Protein AF-A0A1R1PJM5-F1 (afdb_monomer_lite)

Secondary structure (DSSP, 8-state):
--HHHHHHHHHHHTT------SS-TTSTT-TT-TT-SHHHHHHHHHHHHHS-GGGGS------TT--S-------------HHHHTTGGG---------TTTTTTS---GGGGSSS------

InterPro domains:
  IPR027417 P-loop containing nucleoside triphosphate hydrolase [G3DSA:3.40.50.300] (1-62)
  IPR032438 ERCC3/RAD25/XPB helicase, C-terminal domain [PF16203] (1-68)
  IPR050615 ATP-dependent DNA Helicase [PTHR11274] (1-103)

Sequence (122 aa):
MFYSTKRQQFLVDQGYSFKVITRLDGMESLPDLVYNDRDSQQELLNTLLMVNESAASIERQHDDNNNEDGDDESMHVSRSKLSDLTGVDKMAYLEYKDSSALRTKMKRHALFKKLLPSKQKS

Foldseek 3Di:
DVVVVVVVVVCVVVVHDDDDDPDDPCPVVDPPDQPPDPVSVVVVVVVVVVDDCVVVDDPPDPPPPDDDDDDDDPPPPPPDPPCVVVVCVPDDDDDDPDDPVVVVPDDDDPVVVVVDDDDDDD

pLDDT: mean 75.44, std 15.98, range [37.81, 97.94]

Organism: Zancudomyces culisetae (NCBI:txid1213189)

Radius of gyration: 37.71 Å; chains: 1; bounding box: 70×27×98 Å

Structure (mmCIF, N/CA/C/O backbone):
data_AF-A0A1R1PJM5-F1
#
_entry.id   AF-A0A1R1PJM5-F1
#
loop_
_atom_site.group_PDB
_atom_site.id
_atom_site.type_symbol
_atom_site.label_atom_id
_atom_site.label_alt_id
_atom_site.label_comp_id
_atom_site.label_asym_id
_atom_site.label_entity_id
_atom_site.label_seq_id
_atom_site.pdbx_PDB_ins_code
_atom_site.Cartn_x
_atom_site.Cartn_y
_atom_site.Cartn_z
_atom_site.occupancy
_atom_site.B_iso_or_equiv
_atom_site.auth_seq_id
_atom_site.auth_comp_id
_atom_site.auth_asym_id
_atom_site.auth_atom_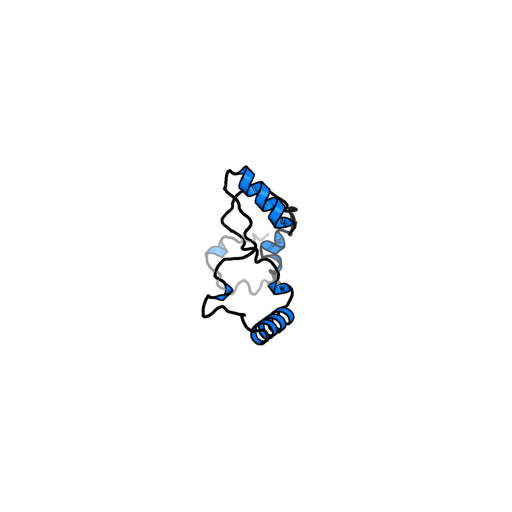id
_atom_site.pdbx_PDB_model_num
ATOM 1 N N . MET A 1 1 ? 2.575 5.800 -8.415 1.00 86.19 1 MET A N 1
ATOM 2 C CA . MET A 1 1 ? 3.374 4.854 -7.603 1.00 86.19 1 MET A CA 1
ATOM 3 C C . MET A 1 1 ? 4.831 5.295 -7.625 1.00 86.19 1 MET A C 1
ATOM 5 O O . MET A 1 1 ? 5.447 5.192 -8.671 1.00 86.19 1 MET A O 1
ATOM 9 N N . PHE A 1 2 ? 5.368 5.829 -6.523 1.00 92.81 2 PHE A N 1
ATOM 10 C CA . PHE A 1 2 ? 6.767 6.288 -6.466 1.00 92.81 2 PHE A CA 1
ATOM 11 C C . PHE A 1 2 ? 7.738 5.158 -6.081 1.00 92.81 2 PHE A C 1
ATOM 13 O O . PHE A 1 2 ? 8.711 4.902 -6.786 1.00 92.81 2 PHE A O 1
ATOM 20 N N . TYR A 1 3 ? 7.438 4.425 -5.004 1.00 95.31 3 TYR A N 1
ATOM 21 C CA . TYR A 1 3 ? 8.287 3.327 -4.522 1.00 95.31 3 TYR A CA 1
ATOM 22 C C . TYR A 1 3 ? 8.354 2.144 -5.496 1.00 95.31 3 TYR A C 1
ATOM 24 O O . TYR A 1 3 ? 9.414 1.544 -5.667 1.00 95.31 3 TYR A O 1
ATOM 32 N N . SER A 1 4 ? 7.256 1.845 -6.195 1.00 94.12 4 SER A N 1
ATOM 33 C CA . SER A 1 4 ? 7.206 0.739 -7.157 1.00 94.12 4 SER A CA 1
ATOM 34 C C . SER A 1 4 ? 8.157 0.937 -8.339 1.00 94.12 4 SER A C 1
ATOM 36 O O . SER A 1 4 ? 8.734 -0.038 -8.804 1.00 94.12 4 SER A O 1
ATOM 38 N N . THR A 1 5 ? 8.383 2.177 -8.787 1.00 94.25 5 THR A N 1
ATOM 39 C CA . THR A 1 5 ? 9.318 2.476 -9.885 1.00 94.25 5 THR A CA 1
ATOM 40 C C . THR A 1 5 ? 10.763 2.190 -9.485 1.00 94.25 5 THR A C 1
ATOM 42 O O . THR A 1 5 ? 11.493 1.546 -10.233 1.00 94.25 5 THR A O 1
ATOM 45 N N . LYS A 1 6 ? 11.168 2.595 -8.272 1.00 96.19 6 LYS A N 1
ATOM 46 C CA . LYS A 1 6 ? 12.499 2.261 -7.739 1.00 96.19 6 LYS A CA 1
ATOM 47 C C . LYS A 1 6 ? 12.675 0.748 -7.600 1.00 96.19 6 LYS A C 1
ATOM 49 O O . LYS A 1 6 ? 13.721 0.212 -7.947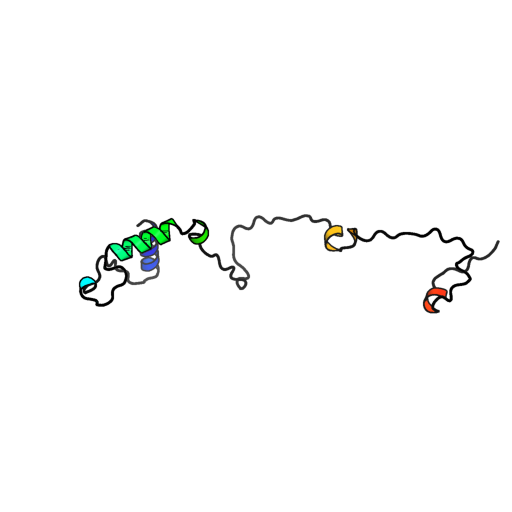 1.00 96.19 6 LYS A O 1
ATOM 54 N N . ARG A 1 7 ? 11.630 0.051 -7.140 1.00 95.12 7 ARG A N 1
ATOM 55 C CA . ARG A 1 7 ? 11.635 -1.412 -7.023 1.00 95.12 7 ARG A CA 1
ATOM 56 C C . ARG A 1 7 ? 11.712 -2.108 -8.383 1.00 95.12 7 ARG A C 1
ATOM 58 O O . ARG A 1 7 ? 12.411 -3.104 -8.496 1.00 95.12 7 ARG A O 1
ATOM 65 N N . GLN A 1 8 ? 11.031 -1.593 -9.405 1.00 95.69 8 GLN A N 1
ATOM 66 C CA . GLN A 1 8 ? 11.132 -2.106 -10.773 1.00 95.69 8 GLN A CA 1
ATOM 67 C C . GLN A 1 8 ? 12.572 -2.023 -11.278 1.00 95.69 8 GLN A C 1
ATOM 69 O O . GLN A 1 8 ? 13.087 -3.019 -11.773 1.00 95.69 8 GLN A O 1
ATOM 74 N N . GLN A 1 9 ? 13.212 -0.860 -11.129 1.00 95.00 9 GLN A N 1
ATOM 75 C CA . GLN A 1 9 ? 14.607 -0.680 -11.523 1.00 95.00 9 GLN A CA 1
ATOM 76 C C . GLN A 1 9 ? 15.509 -1.682 -10.795 1.00 95.00 9 GLN A C 1
ATOM 78 O O . GLN A 1 9 ? 16.217 -2.441 -11.442 1.00 95.00 9 GLN A O 1
ATOM 83 N N . PHE A 1 10 ? 15.372 -1.780 -9.471 1.00 97.25 10 PHE A N 1
ATOM 84 C CA . PHE A 1 10 ? 16.124 -2.744 -8.671 1.00 97.25 10 PHE A CA 1
ATOM 85 C C . PHE A 1 10 ? 15.945 -4.196 -9.151 1.00 97.25 10 PHE A C 1
ATOM 87 O O . PHE A 1 10 ? 16.923 -4.921 -9.283 1.00 97.25 10 PHE A O 1
ATOM 94 N N . LEU A 1 11 ? 14.715 -4.636 -9.441 1.00 97.50 11 LEU A N 1
ATOM 95 C CA . LEU A 1 11 ? 14.455 -6.006 -9.905 1.00 97.50 11 LEU A CA 1
ATOM 96 C C . LEU A 1 11 ? 15.075 -6.290 -11.280 1.00 97.50 11 LEU A C 1
ATOM 98 O O . LEU A 1 11 ? 15.612 -7.376 -11.490 1.00 97.50 11 LEU A O 1
ATOM 102 N N . VAL A 1 12 ? 15.019 -5.321 -12.196 1.00 96.38 12 VAL A N 1
ATOM 103 C CA . VAL A 1 12 ? 15.637 -5.437 -13.524 1.00 96.38 12 VAL A CA 1
ATOM 104 C C . VAL A 1 12 ? 17.160 -5.490 -13.408 1.00 96.38 12 VAL A C 1
ATOM 106 O O . VAL A 1 12 ? 17.783 -6.327 -14.057 1.00 96.38 12 VAL A O 1
ATOM 109 N N . ASP A 1 13 ? 17.748 -4.667 -12.538 1.00 97.94 13 ASP A N 1
ATOM 110 C CA . ASP A 1 13 ? 19.198 -4.620 -12.316 1.00 97.94 13 ASP A CA 1
ATOM 111 C C . ASP A 1 13 ? 19.745 -5.947 -11.753 1.00 97.94 13 ASP A C 1
ATOM 113 O O . ASP A 1 13 ? 20.868 -6.337 -12.062 1.00 97.94 13 ASP A O 1
ATOM 117 N N . GLN A 1 14 ? 18.942 -6.687 -10.978 1.00 97.44 14 GLN A N 1
ATOM 118 C CA . GLN A 1 14 ? 19.278 -8.035 -10.490 1.00 97.44 14 GLN A CA 1
ATOM 119 C C . GLN A 1 14 ? 19.086 -9.143 -11.546 1.00 97.44 14 GLN A C 1
ATOM 121 O O . GLN A 1 14 ? 19.348 -10.313 -11.271 1.00 97.44 14 GLN A O 1
ATOM 126 N N . GLY A 1 15 ? 18.611 -8.803 -12.747 1.00 96.44 15 GLY A N 1
ATOM 127 C CA . GLY A 1 15 ? 18.378 -9.755 -13.834 1.00 96.44 15 GLY A CA 1
ATOM 128 C C . GLY A 1 15 ? 17.021 -10.465 -13.792 1.00 96.44 15 GLY A C 1
ATOM 129 O O . GLY A 1 15 ? 16.824 -11.430 -14.533 1.00 96.44 15 GLY A O 1
ATOM 130 N N . TYR A 1 16 ? 16.065 -10.012 -12.971 1.00 97.94 16 TYR A N 1
ATOM 131 C CA . TYR A 1 16 ? 14.707 -10.564 -12.981 1.00 97.94 16 TYR A CA 1
ATOM 132 C C . TYR A 1 16 ? 13.875 -10.011 -14.144 1.00 97.94 16 TYR A C 1
ATOM 134 O O . TYR A 1 16 ? 13.975 -8.845 -14.528 1.00 97.94 16 TYR A O 1
ATOM 142 N N . SER A 1 17 ? 12.972 -10.843 -14.669 1.00 95.38 17 SER A N 1
ATOM 143 C CA . SER A 1 17 ? 11.939 -10.389 -15.602 1.00 95.38 17 SER A CA 1
ATOM 144 C C . SER A 1 17 ? 10.820 -9.680 -14.839 1.00 95.38 17 SER A C 1
ATOM 146 O O . SER A 1 17 ? 10.259 -10.234 -13.893 1.00 95.38 17 SER A O 1
ATOM 148 N N . PHE A 1 18 ? 10.476 -8.460 -15.254 1.00 95.06 18 PHE A N 1
ATOM 149 C CA . PHE A 1 18 ? 9.431 -7.658 -14.624 1.00 95.06 18 PHE A CA 1
ATOM 150 C C . PHE A 1 18 ? 8.385 -7.204 -15.646 1.00 95.06 18 PHE A C 1
ATOM 152 O O . PHE A 1 18 ? 8.722 -6.697 -16.716 1.00 95.06 18 PHE A O 1
ATOM 159 N N . LYS A 1 19 ? 7.101 -7.338 -15.294 1.00 94.19 19 LYS A N 1
ATOM 160 C CA . LYS A 1 19 ? 5.964 -6.877 -16.099 1.00 94.19 19 LYS A CA 1
ATOM 161 C C . LYS A 1 19 ? 4.914 -6.230 -15.202 1.00 94.19 19 LYS A C 1
ATOM 163 O O . LYS A 1 19 ? 4.519 -6.804 -14.192 1.00 94.19 19 LYS A O 1
ATOM 168 N N . VAL A 1 20 ? 4.420 -5.061 -15.607 1.00 93.00 20 VAL A N 1
ATOM 169 C CA . VAL A 1 20 ? 3.286 -4.401 -14.947 1.00 93.00 20 VAL A CA 1
ATOM 170 C C . VAL A 1 20 ? 1.983 -4.979 -15.497 1.00 93.00 20 VAL A C 1
ATOM 172 O O . VAL A 1 20 ? 1.751 -4.946 -16.706 1.00 93.00 20 VAL A O 1
ATOM 175 N N . ILE A 1 21 ? 1.131 -5.497 -14.613 1.00 93.50 21 ILE A N 1
ATOM 176 C CA . ILE A 1 21 ? -0.210 -5.992 -14.940 1.00 93.50 21 ILE A CA 1
ATOM 177 C C . ILE A 1 21 ? -1.219 -5.022 -14.323 1.00 93.50 21 ILE A C 1
ATOM 179 O O . ILE A 1 21 ? -1.229 -4.827 -13.112 1.00 93.50 21 ILE A O 1
ATOM 183 N N . THR A 1 22 ? -2.035 -4.376 -15.157 1.00 92.19 22 THR A N 1
ATOM 184 C CA . THR A 1 22 ? -3.033 -3.382 -14.715 1.00 92.19 22 THR A CA 1
ATOM 185 C C . THR A 1 22 ? -4.409 -3.986 -14.480 1.00 92.19 22 THR A C 1
ATOM 187 O O . THR A 1 22 ? -5.190 -3.451 -13.700 1.00 92.19 22 THR A O 1
ATOM 190 N N . ARG A 1 23 ? -4.711 -5.087 -15.166 1.00 89.62 23 ARG A N 1
ATOM 191 C CA . ARG A 1 23 ? -5.952 -5.846 -15.051 1.00 89.62 23 ARG A CA 1
ATOM 192 C C . ARG A 1 23 ? -5.614 -7.322 -15.133 1.00 89.62 23 ARG A C 1
ATOM 194 O O . ARG A 1 23 ? -4.757 -7.707 -15.927 1.00 89.62 23 ARG A O 1
ATOM 201 N N . LEU A 1 24 ? -6.263 -8.110 -14.289 1.00 89.44 24 LEU A N 1
ATOM 202 C CA . LEU A 1 24 ? -6.160 -9.557 -14.322 1.00 89.44 24 LEU A CA 1
ATOM 203 C C . LEU A 1 24 ? -7.327 -10.094 -15.148 1.00 89.44 24 LEU A C 1
ATOM 205 O O . LEU A 1 24 ? -8.488 -9.820 -14.837 1.00 89.44 24 LEU A O 1
ATOM 209 N N . ASP A 1 25 ? -7.015 -10.828 -16.210 1.00 87.19 25 ASP A N 1
ATOM 210 C CA . ASP A 1 25 ? -8.038 -11.437 -17.054 1.00 87.19 25 ASP A CA 1
ATOM 211 C C . ASP A 1 25 ? -8.850 -12.448 -16.231 1.00 87.19 25 ASP A C 1
ATOM 213 O O . ASP A 1 25 ? -8.292 -13.263 -15.497 1.00 87.19 25 ASP A O 1
ATOM 217 N N . GLY A 1 26 ? -10.179 -12.377 -16.329 1.00 85.12 26 GLY A N 1
ATOM 218 C CA . GLY A 1 26 ? -11.085 -13.287 -15.618 1.00 85.12 26 GLY A CA 1
ATOM 219 C C . GLY A 1 26 ? -11.391 -12.921 -14.161 1.00 85.12 26 GLY A C 1
ATOM 220 O O . GLY A 1 26 ? -12.109 -13.670 -13.501 1.00 85.12 26 GLY A O 1
ATOM 221 N N . MET A 1 27 ? -10.919 -11.771 -13.659 1.00 86.69 27 MET A N 1
ATOM 222 C CA . MET A 1 27 ? -11.236 -11.315 -12.296 1.00 86.69 27 MET A CA 1
ATOM 223 C C . MET A 1 27 ? -12.740 -11.071 -12.083 1.00 86.69 27 MET A C 1
ATOM 225 O O . MET A 1 27 ? -13.257 -11.363 -11.013 1.00 86.69 27 MET A O 1
ATOM 229 N N . GLU A 1 28 ? -13.451 -10.588 -13.104 1.00 83.38 28 GLU A N 1
ATOM 230 C CA . GLU A 1 28 ? -14.901 -10.330 -13.037 1.00 83.38 28 GLU A CA 1
ATOM 231 C C . GLU A 1 28 ? -15.741 -11.616 -13.022 1.00 83.38 28 GLU A C 1
ATOM 233 O O . GLU A 1 28 ? -16.847 -11.634 -12.491 1.00 83.38 28 GLU A O 1
ATOM 238 N N . SER A 1 29 ? -15.222 -12.699 -13.608 1.00 82.81 29 SER A N 1
ATOM 239 C CA . SER A 1 29 ? -15.906 -13.994 -13.692 1.00 82.81 29 SER A CA 1
ATOM 240 C C . SER A 1 29 ? -15.608 -14.921 -12.516 1.00 82.81 29 SER A C 1
ATOM 242 O O . SER A 1 29 ? -16.147 -16.026 -12.467 1.00 82.81 29 SER A O 1
ATOM 244 N N . LEU A 1 30 ? -14.711 -14.520 -11.611 1.00 83.38 30 LEU A N 1
ATOM 245 C CA . LEU A 1 30 ? -14.306 -15.353 -10.490 1.00 83.38 30 LEU A CA 1
ATOM 246 C C . LEU A 1 30 ? -15.430 -15.358 -9.438 1.00 83.38 30 LEU A C 1
ATOM 248 O O . LEU A 1 30 ? -15.751 -14.294 -8.898 1.00 83.38 30 LEU A O 1
ATOM 252 N N . PRO A 1 31 ? -16.050 -16.515 -9.145 1.00 84.25 31 PRO A N 1
ATOM 253 C CA . PRO A 1 31 ? -17.021 -16.592 -8.064 1.00 84.25 31 PRO A CA 1
ATOM 254 C C . PRO A 1 31 ? -16.326 -16.332 -6.720 1.00 84.25 31 PRO A C 1
ATOM 256 O O . PRO A 1 31 ? -15.129 -16.578 -6.571 1.00 84.25 31 PRO A O 1
ATOM 259 N N . ASP A 1 32 ? -17.088 -15.835 -5.747 1.00 84.81 32 ASP A N 1
ATOM 260 C CA . ASP A 1 32 ? -16.654 -15.634 -4.357 1.00 84.81 32 ASP A CA 1
ATOM 261 C C . ASP A 1 32 ? -15.524 -14.606 -4.145 1.00 84.81 32 ASP A C 1
ATOM 263 O O . ASP A 1 32 ? -14.766 -14.679 -3.174 1.00 84.81 32 ASP A O 1
ATOM 267 N N . LEU A 1 33 ? -15.419 -13.595 -5.018 1.00 88.56 33 LEU A N 1
ATOM 268 C CA . LEU A 1 33 ? -14.499 -12.480 -4.795 1.00 88.56 33 LEU A CA 1
ATOM 269 C C . LEU A 1 33 ? -14.962 -11.617 -3.608 1.00 88.56 33 LEU A C 1
ATOM 271 O O . LEU A 1 33 ? -16.039 -11.015 -3.627 1.00 88.56 33 LEU A O 1
ATOM 275 N N . VAL A 1 34 ? -14.119 -11.532 -2.578 1.00 88.94 34 VAL A N 1
ATOM 276 C CA . VAL A 1 34 ? -14.370 -10.676 -1.412 1.00 88.94 34 VAL A CA 1
ATOM 277 C C . VAL A 1 34 ? -14.362 -9.208 -1.843 1.00 88.94 34 VAL A C 1
ATOM 279 O O . VAL A 1 34 ? -13.538 -8.797 -2.659 1.00 88.94 34 VAL A O 1
ATOM 282 N N . TYR A 1 35 ? -15.270 -8.416 -1.273 1.00 89.62 35 TYR A N 1
ATOM 283 C CA . TYR A 1 35 ? -15.455 -6.994 -1.579 1.00 89.62 35 TYR A CA 1
ATOM 284 C C . TYR A 1 35 ? -15.953 -6.685 -3.001 1.00 89.62 35 TYR A C 1
ATOM 286 O O . TYR A 1 35 ? -15.706 -5.594 -3.516 1.00 89.62 35 TYR A O 1
ATOM 294 N N . ASN A 1 36 ? -16.673 -7.615 -3.639 1.00 89.50 36 ASN A N 1
ATOM 295 C CA . ASN A 1 36 ? -17.322 -7.363 -4.931 1.00 89.50 36 ASN A CA 1
ATOM 296 C C . ASN A 1 36 ? -18.458 -6.323 -4.822 1.00 89.50 36 ASN A C 1
ATOM 298 O O . ASN A 1 36 ? -18.630 -5.487 -5.705 1.00 89.50 36 ASN A O 1
ATOM 302 N N . ASP A 1 37 ? -19.206 -6.337 -3.715 1.00 90.75 37 ASP A N 1
ATOM 303 C CA . ASP A 1 37 ? -20.335 -5.429 -3.513 1.00 90.75 37 ASP A CA 1
ATOM 304 C C . ASP A 1 37 ? -19.946 -4.123 -2.799 1.00 90.75 37 ASP A C 1
ATOM 306 O O . ASP A 1 37 ? -19.065 -4.092 -1.933 1.00 90.75 37 ASP A O 1
ATOM 310 N N . ARG A 1 38 ? -20.649 -3.035 -3.129 1.00 93.12 38 ARG A N 1
ATOM 311 C CA . ARG A 1 38 ? -20.403 -1.698 -2.576 1.00 93.12 38 ARG A CA 1
ATOM 312 C C . ARG A 1 38 ? -20.626 -1.650 -1.065 1.00 93.12 38 ARG A C 1
ATOM 314 O O . ARG A 1 38 ? -19.870 -0.953 -0.388 1.00 93.12 38 ARG A O 1
ATOM 321 N N . ASP A 1 39 ? -21.600 -2.383 -0.536 1.00 94.06 39 ASP A N 1
ATOM 322 C CA . ASP A 1 39 ? -21.904 -2.355 0.898 1.00 94.06 39 ASP A CA 1
ATOM 323 C C . ASP A 1 39 ? -20.755 -2.978 1.705 1.00 94.06 39 ASP A C 1
ATOM 325 O O . ASP A 1 39 ? -20.274 -2.391 2.676 1.00 94.06 39 ASP A O 1
ATOM 329 N N . SER A 1 40 ? -20.199 -4.095 1.223 1.00 91.75 40 SER A N 1
ATOM 330 C CA . SER A 1 40 ? -19.020 -4.729 1.835 1.00 91.75 40 SER A CA 1
ATOM 331 C C . SER A 1 40 ? -17.762 -3.844 1.787 1.00 91.75 40 SER A C 1
ATOM 333 O O . SER A 1 40 ? -16.945 -3.854 2.709 1.00 91.75 40 SER A O 1
ATOM 335 N N . GLN A 1 41 ? -17.611 -3.017 0.746 1.00 94.88 41 GLN A N 1
ATOM 336 C CA . GLN A 1 41 ? -16.523 -2.036 0.659 1.00 94.88 41 GLN A CA 1
ATOM 337 C C . GLN A 1 41 ? -16.704 -0.885 1.662 1.00 94.88 41 GLN A C 1
ATOM 339 O O . GLN A 1 41 ? -15.719 -0.378 2.201 1.00 94.88 41 GLN A O 1
ATOM 344 N N . GLN A 1 42 ? -17.946 -0.472 1.938 1.00 95.44 42 GLN A N 1
ATOM 345 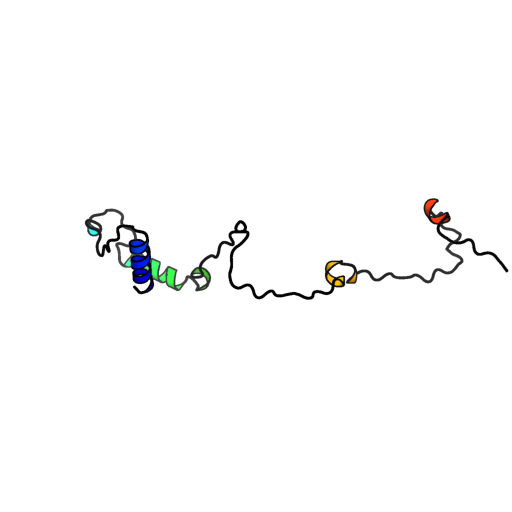C CA . GLN A 1 42 ? -18.242 0.547 2.950 1.00 95.44 42 GLN A CA 1
ATOM 346 C C . GLN A 1 42 ? -17.975 0.038 4.367 1.00 95.44 42 GLN A C 1
ATOM 348 O O . GLN A 1 42 ? -17.433 0.776 5.188 1.00 95.44 42 GLN A O 1
ATOM 353 N N . GLU A 1 43 ? -18.303 -1.221 4.650 1.00 94.69 43 GLU A N 1
ATOM 354 C CA . GLU A 1 43 ? -17.987 -1.857 5.932 1.00 94.69 43 GLU A CA 1
ATOM 355 C C . GLU A 1 43 ? -16.473 -1.884 6.192 1.00 94.69 43 GLU A C 1
ATOM 357 O O . GLU A 1 43 ? -16.007 -1.476 7.263 1.00 94.69 43 GLU A O 1
ATOM 362 N N . LEU A 1 44 ? -15.688 -2.275 5.181 1.00 93.25 44 LEU A N 1
ATOM 363 C CA . LEU A 1 44 ? -14.229 -2.224 5.251 1.00 93.25 44 LEU A CA 1
ATOM 364 C C . LEU A 1 44 ? -13.724 -0.795 5.473 1.00 93.25 44 LEU A C 1
ATOM 366 O O . LEU A 1 44 ? -12.851 -0.577 6.310 1.00 93.25 44 LEU A O 1
ATOM 370 N N . LEU A 1 45 ? -14.276 0.185 4.753 1.00 93.25 45 LEU A N 1
ATOM 371 C CA . LEU A 1 45 ? -13.895 1.587 4.911 1.00 93.25 45 LEU A CA 1
ATOM 372 C C . LEU A 1 45 ? -14.147 2.082 6.338 1.00 93.25 45 LEU A C 1
ATOM 374 O O . LEU A 1 45 ? -13.272 2.710 6.927 1.00 93.25 45 LEU A O 1
ATOM 378 N N . ASN A 1 46 ? -15.308 1.771 6.911 1.00 93.00 46 ASN A N 1
ATOM 379 C CA . ASN A 1 46 ? -15.628 2.145 8.287 1.00 93.00 46 ASN A CA 1
ATOM 380 C C . ASN A 1 46 ? -14.653 1.498 9.273 1.00 93.00 46 ASN A C 1
ATOM 382 O O . ASN A 1 46 ? -14.177 2.163 10.189 1.00 93.00 46 ASN A O 1
ATOM 386 N N . THR A 1 47 ? -14.290 0.236 9.038 1.00 90.31 47 THR A N 1
ATOM 387 C CA . THR A 1 47 ? -13.288 -0.458 9.849 1.00 90.31 47 THR A CA 1
ATOM 388 C C . THR A 1 47 ? -11.930 0.236 9.746 1.00 90.31 47 THR A C 1
ATOM 390 O O . THR A 1 47 ? -11.333 0.547 10.770 1.00 90.31 47 THR A O 1
ATOM 393 N N . LEU A 1 48 ? -11.462 0.569 8.539 1.00 90.31 48 LEU A N 1
ATOM 394 C CA . LEU A 1 48 ? -10.198 1.286 8.330 1.00 90.31 48 LEU A CA 1
ATOM 395 C C . LEU A 1 48 ? -10.179 2.670 8.990 1.00 90.31 48 LEU A C 1
ATOM 397 O O . LEU A 1 48 ? -9.148 3.070 9.517 1.00 90.31 48 LEU A O 1
ATOM 401 N N . LEU A 1 49 ? -11.304 3.387 8.991 1.00 89.69 49 LEU A N 1
ATOM 402 C CA . LEU A 1 49 ? -11.419 4.685 9.664 1.00 89.69 49 LEU A CA 1
ATOM 403 C C . LEU A 1 49 ? -11.396 4.564 11.193 1.00 89.69 49 LEU A C 1
ATOM 405 O O . LEU A 1 49 ? -10.941 5.481 11.871 1.00 89.69 49 LEU A O 1
ATOM 409 N N . MET A 1 50 ? -11.898 3.454 11.738 1.00 88.50 50 MET A N 1
ATOM 410 C CA . MET A 1 50 ? -11.852 3.173 13.176 1.00 88.50 50 MET A CA 1
ATOM 411 C C . MET A 1 50 ? -10.474 2.688 13.636 1.00 88.50 50 MET A C 1
ATOM 413 O O . MET A 1 50 ? -10.121 2.851 14.805 1.00 88.50 50 MET A O 1
ATOM 417 N N . VAL A 1 51 ? -9.701 2.074 12.740 1.00 87.81 51 VAL A N 1
ATOM 418 C CA . VAL A 1 51 ? -8.348 1.603 13.026 1.00 87.81 51 VAL A CA 1
ATOM 419 C C . VAL A 1 51 ? -7.422 2.806 13.246 1.00 87.81 51 VAL A C 1
ATOM 421 O O . VAL A 1 51 ? -7.267 3.671 12.390 1.00 87.81 51 VAL A O 1
ATOM 424 N N . ASN A 1 52 ? -6.809 2.867 14.430 1.00 76.88 52 ASN A N 1
ATOM 425 C CA . ASN A 1 52 ? -5.916 3.956 14.825 1.00 76.88 52 ASN A CA 1
ATOM 426 C C . ASN A 1 52 ? -4.565 3.896 14.083 1.00 76.88 52 ASN A C 1
ATOM 428 O O . ASN A 1 52 ? -4.115 2.828 13.669 1.00 76.88 52 ASN A O 1
ATOM 432 N N . GLU A 1 53 ? -3.858 5.026 14.019 1.00 71.69 53 GLU A N 1
ATOM 433 C CA . GLU A 1 53 ? -2.541 5.178 13.380 1.00 71.69 53 GLU A CA 1
ATOM 434 C C . GLU A 1 53 ? -1.481 4.212 13.942 1.00 71.69 53 GLU A C 1
ATOM 436 O O . GLU A 1 53 ? -0.576 3.786 13.228 1.00 71.69 53 GLU A O 1
ATOM 441 N N . SER A 1 54 ? -1.629 3.763 15.192 1.00 67.88 54 SER A N 1
ATOM 442 C CA . SER A 1 54 ? -0.759 2.741 15.786 1.00 67.88 54 SER A CA 1
ATOM 443 C C . SER A 1 54 ? -0.766 1.414 15.016 1.00 67.88 54 SER A C 1
ATOM 445 O O . SER A 1 54 ? 0.255 0.737 14.970 1.00 67.88 54 SER A O 1
ATOM 447 N N . ALA A 1 55 ? 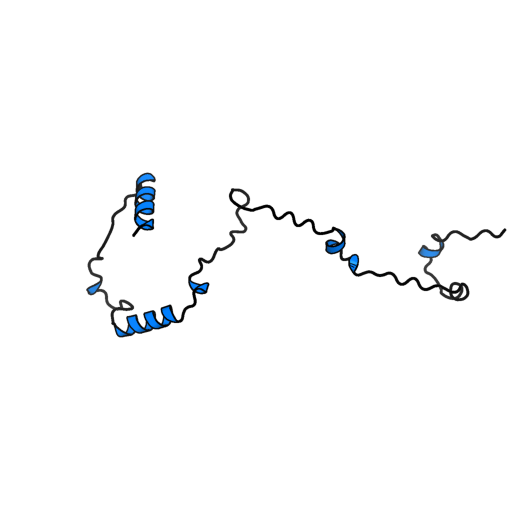-1.881 1.049 14.379 1.00 71.94 55 ALA A N 1
ATOM 448 C CA . ALA A 1 55 ? -1.966 -0.143 13.533 1.00 71.94 55 ALA A CA 1
ATOM 449 C C . ALA A 1 55 ? -1.363 0.070 12.133 1.00 71.94 55 ALA A C 1
ATOM 451 O O . ALA A 1 55 ? -1.091 -0.898 11.431 1.00 71.94 55 ALA A O 1
ATOM 452 N N . ALA A 1 56 ? -1.144 1.325 11.728 1.00 75.62 56 ALA A N 1
ATOM 453 C CA . ALA A 1 56 ? -0.422 1.664 10.504 1.00 75.62 56 ALA A CA 1
ATOM 454 C C . ALA A 1 56 ? 1.104 1.660 10.703 1.00 75.62 56 ALA A C 1
ATOM 456 O O . ALA A 1 56 ? 1.853 1.777 9.730 1.00 75.62 56 ALA A O 1
ATOM 457 N N . SER A 1 57 ? 1.579 1.536 11.948 1.00 78.75 57 SER A N 1
ATOM 458 C CA . SER A 1 57 ? 3.004 1.381 12.218 1.00 78.75 57 SER A CA 1
ATOM 459 C C . SER A 1 57 ? 3.500 0.031 11.696 1.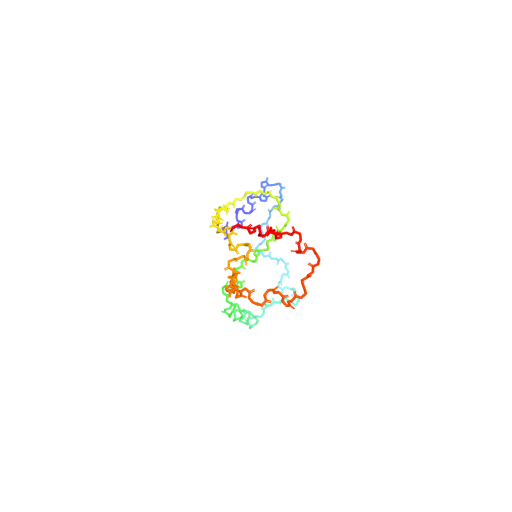00 78.75 57 SER A C 1
ATOM 461 O O . SER A 1 57 ? 2.854 -1.003 11.859 1.00 78.75 57 SER A O 1
ATOM 463 N N . ILE A 1 58 ? 4.654 0.050 11.029 1.00 78.19 58 ILE A N 1
ATOM 464 C CA . ILE A 1 58 ? 5.325 -1.176 10.601 1.00 78.19 58 ILE A CA 1
ATOM 465 C C . ILE A 1 58 ? 5.833 -1.870 11.862 1.00 78.19 58 ILE A C 1
ATOM 467 O O . ILE A 1 58 ? 6.646 -1.298 12.593 1.00 78.19 58 ILE A O 1
ATOM 471 N N . GLU A 1 59 ? 5.365 -3.093 12.104 1.00 77.19 59 GLU A N 1
ATOM 472 C CA . GLU A 1 59 ? 5.896 -3.947 13.160 1.00 77.19 59 GLU A CA 1
ATOM 473 C C . GLU A 1 59 ? 7.371 -4.233 12.854 1.00 77.19 59 GLU A C 1
ATOM 475 O O . GLU A 1 59 ? 7.713 -5.024 11.975 1.00 77.19 59 GLU A O 1
ATOM 480 N N . ARG A 1 60 ? 8.267 -3.529 13.551 1.00 75.00 60 ARG A N 1
ATOM 481 C CA . ARG A 1 60 ? 9.695 -3.837 13.538 1.00 75.00 60 ARG A CA 1
ATOM 482 C C . ARG A 1 60 ? 9.899 -5.034 14.452 1.00 75.00 60 ARG A C 1
ATOM 484 O O . ARG A 1 60 ? 10.046 -4.864 15.661 1.00 75.00 60 ARG A O 1
ATOM 491 N N . GLN A 1 61 ? 9.870 -6.233 13.880 1.00 69.56 61 GLN A N 1
ATOM 492 C CA . GLN A 1 61 ? 10.409 -7.397 14.567 1.00 69.56 61 GLN A CA 1
ATOM 493 C C . GLN A 1 61 ? 11.904 -7.151 14.769 1.00 69.56 61 GLN A C 1
ATOM 495 O O . GLN A 1 61 ? 12.641 -6.910 13.814 1.00 69.56 61 GLN A O 1
ATOM 500 N N . HIS A 1 62 ? 12.321 -7.109 16.031 1.00 60.22 62 HIS A N 1
ATOM 501 C CA . HIS A 1 62 ? 13.728 -7.073 16.390 1.00 60.22 62 HIS A CA 1
ATOM 502 C C . HIS A 1 62 ? 14.271 -8.471 16.084 1.00 60.22 62 HIS A C 1
ATOM 504 O O . HIS A 1 62 ? 14.005 -9.418 16.825 1.00 60.22 62 HIS A O 1
ATOM 510 N N . ASP A 1 63 ? 14.931 -8.632 14.938 1.00 59.53 63 ASP A N 1
ATOM 511 C CA . ASP A 1 63 ? 15.701 -9.838 14.653 1.00 59.53 63 ASP A CA 1
ATOM 512 C C . ASP A 1 63 ? 16.880 -9.870 15.635 1.00 59.53 63 ASP A C 1
ATOM 514 O O . ASP A 1 63 ? 17.971 -9.385 15.344 1.00 59.53 63 ASP A O 1
ATOM 518 N N . ASP A 1 64 ? 16.676 -10.478 16.806 1.00 59.75 64 ASP A N 1
ATOM 519 C CA . ASP A 1 64 ? 17.709 -10.745 17.824 1.00 59.75 64 ASP A CA 1
ATOM 520 C C . ASP A 1 64 ? 18.806 -11.728 17.338 1.00 59.75 64 ASP A C 1
ATOM 522 O O . ASP A 1 64 ? 19.571 -12.268 18.134 1.00 59.75 64 ASP A O 1
ATOM 526 N N . ASN A 1 65 ? 18.907 -11.969 16.026 1.00 58.12 65 ASN A N 1
ATOM 527 C CA . ASN A 1 65 ? 19.860 -12.889 15.405 1.00 58.12 65 ASN A CA 1
ATOM 528 C C . ASN A 1 65 ? 20.873 -12.225 14.461 1.00 58.12 65 ASN A C 1
ATOM 530 O O . ASN A 1 65 ? 21.707 -12.939 13.909 1.00 58.12 65 ASN A O 1
ATOM 534 N N . ASN A 1 66 ? 20.870 -10.898 14.308 1.00 50.47 66 ASN A N 1
ATOM 535 C CA . ASN A 1 66 ? 21.939 -10.207 13.586 1.00 50.47 66 ASN A CA 1
ATOM 536 C C . ASN A 1 66 ? 22.901 -9.538 14.569 1.00 50.47 66 ASN A C 1
ATOM 538 O O . ASN A 1 66 ? 22.797 -8.357 14.893 1.00 50.47 66 ASN A O 1
ATOM 542 N N . ASN A 1 67 ? 23.882 -10.325 15.011 1.00 54.28 67 ASN A N 1
ATOM 543 C CA . ASN A 1 67 ? 25.203 -9.767 15.258 1.00 54.28 67 ASN A CA 1
ATOM 544 C C . ASN A 1 67 ? 25.710 -9.166 13.938 1.00 54.28 67 ASN A C 1
ATOM 546 O O . ASN A 1 67 ? 25.764 -9.877 12.939 1.00 54.28 67 ASN A O 1
ATOM 550 N N . GLU A 1 68 ? 26.119 -7.899 14.009 1.00 57.38 68 GLU A N 1
ATOM 551 C CA . GLU A 1 68 ? 26.982 -7.202 13.046 1.00 57.38 68 GLU A CA 1
ATOM 552 C C . GLU A 1 68 ? 26.344 -6.910 11.672 1.00 57.38 68 GLU A C 1
ATOM 554 O O . GLU A 1 68 ? 26.396 -7.724 10.761 1.00 57.38 68 GLU A O 1
ATOM 559 N N . ASP A 1 69 ? 25.743 -5.720 11.518 1.00 48.50 69 ASP A N 1
ATOM 560 C CA . ASP A 1 69 ? 26.242 -4.699 10.573 1.00 48.50 69 ASP A CA 1
ATOM 561 C C . ASP A 1 69 ? 25.330 -3.448 10.505 1.00 48.50 69 ASP A C 1
ATOM 563 O O . ASP A 1 69 ? 24.190 -3.500 10.057 1.00 48.50 69 ASP A O 1
ATOM 567 N N . GLY A 1 70 ? 25.895 -2.326 10.979 1.00 52.25 70 GLY A N 1
ATOM 568 C CA . GLY A 1 70 ? 25.665 -0.909 10.631 1.00 52.25 70 GLY A CA 1
ATOM 569 C C . GLY A 1 70 ? 24.266 -0.382 10.279 1.00 52.25 70 GLY A C 1
ATOM 570 O O . GLY A 1 70 ? 23.787 -0.587 9.172 1.00 52.25 70 GLY A O 1
ATOM 571 N N . ASP A 1 71 ? 23.680 0.459 11.139 1.00 51.75 71 ASP A N 1
ATOM 572 C CA . ASP A 1 71 ? 23.782 1.934 11.057 1.00 51.75 71 ASP A CA 1
ATOM 573 C C . ASP A 1 71 ? 22.810 2.611 12.053 1.00 51.75 71 ASP A C 1
ATOM 575 O O . ASP A 1 71 ? 21.648 2.230 12.168 1.00 51.75 71 ASP A O 1
ATOM 579 N N . ASP A 1 72 ? 23.307 3.659 12.718 1.00 53.47 72 ASP A N 1
ATOM 580 C CA . ASP A 1 72 ? 22.595 4.612 13.594 1.00 53.47 72 ASP A CA 1
ATOM 581 C C . ASP A 1 72 ? 22.108 4.117 14.975 1.00 53.47 72 ASP A C 1
ATOM 583 O O . ASP A 1 72 ? 20.928 4.166 15.311 1.00 53.47 72 ASP A O 1
ATOM 587 N N . GLU A 1 73 ? 23.047 3.751 15.854 1.00 49.78 73 GLU A N 1
ATOM 588 C CA . GLU A 1 73 ? 22.841 3.928 17.296 1.00 49.78 73 GLU A CA 1
ATOM 589 C C . GLU A 1 73 ? 23.789 5.006 17.819 1.00 49.78 73 GLU A C 1
ATOM 591 O O . GLU A 1 73 ? 24.993 4.800 17.998 1.00 49.78 73 GLU A O 1
ATOM 596 N N . SER A 1 74 ? 23.235 6.178 18.133 1.00 51.91 74 SER A N 1
ATOM 597 C CA . SER A 1 74 ? 23.863 7.066 19.101 1.00 51.91 74 SER A CA 1
ATOM 598 C C . SER A 1 74 ? 24.098 6.259 20.380 1.00 51.91 74 SER A C 1
ATOM 600 O O . SER A 1 74 ? 23.146 5.953 21.098 1.00 51.91 74 SER A O 1
ATOM 602 N N . MET A 1 75 ? 25.352 5.895 20.663 1.00 51.53 75 MET A N 1
ATOM 603 C CA . MET A 1 75 ? 25.741 5.284 21.931 1.00 51.53 75 MET A CA 1
ATOM 604 C C . MET A 1 75 ? 25.305 6.208 23.076 1.00 51.53 75 MET A C 1
ATOM 606 O O . MET A 1 75 ? 26.018 7.138 23.463 1.00 51.53 75 MET A O 1
ATOM 610 N N . HIS A 1 76 ? 24.135 5.945 23.655 1.00 55.97 76 HIS A N 1
ATOM 611 C CA . HIS A 1 76 ? 23.774 6.472 24.957 1.00 55.97 76 HIS A CA 1
ATOM 612 C C . HIS A 1 76 ? 24.648 5.747 25.977 1.00 55.97 76 HIS A C 1
ATOM 614 O O . HIS A 1 76 ? 24.265 4.744 26.574 1.00 55.97 76 HIS A O 1
ATOM 620 N N . VAL A 1 77 ? 25.860 6.267 26.184 1.00 61.84 77 VAL A N 1
ATOM 621 C CA . VAL A 1 77 ? 26.675 5.920 27.346 1.00 61.84 77 VAL A CA 1
ATOM 622 C C . VAL A 1 77 ? 25.932 6.458 28.564 1.00 61.84 77 VAL A C 1
ATOM 624 O O . VAL A 1 77 ? 26.170 7.577 29.023 1.00 61.84 77 VAL A O 1
ATOM 627 N N . SER A 1 78 ? 24.983 5.676 29.075 1.00 62.72 78 SER A N 1
ATOM 628 C CA . SER A 1 78 ? 24.370 5.944 30.364 1.00 62.72 78 SER A CA 1
ATOM 629 C C . SER A 1 78 ? 25.469 5.763 31.403 1.00 62.72 78 SER A C 1
ATOM 631 O O . SER A 1 78 ? 25.795 4.647 31.804 1.00 62.72 78 SER A O 1
ATOM 633 N N . ARG A 1 79 ? 26.107 6.870 31.804 1.00 64.31 79 ARG A N 1
ATOM 634 C CA . ARG A 1 79 ? 27.028 6.917 32.949 1.00 64.31 79 ARG A CA 1
ATOM 635 C C . ARG A 1 79 ? 26.203 6.764 34.225 1.00 64.31 79 ARG A C 1
ATOM 637 O O . ARG A 1 79 ? 26.061 7.700 35.006 1.00 64.31 79 ARG A O 1
ATOM 644 N N . SER A 1 80 ? 25.626 5.586 34.409 1.00 69.69 80 SER A N 1
ATOM 645 C CA . SER A 1 80 ? 24.949 5.194 35.635 1.00 69.69 80 SER A CA 1
ATOM 646 C C . SER A 1 80 ? 26.020 5.000 36.707 1.00 69.69 80 SER A C 1
ATOM 648 O O . SER A 1 80 ? 27.054 4.373 36.460 1.00 69.69 80 SER A O 1
ATOM 650 N N . LYS A 1 81 ? 25.822 5.576 37.895 1.00 76.12 81 LYS A N 1
ATOM 651 C CA . LYS A 1 81 ? 26.754 5.378 39.007 1.00 76.12 81 LYS A CA 1
ATOM 652 C C . LYS A 1 81 ? 26.760 3.892 39.364 1.00 76.12 81 LYS A C 1
ATOM 654 O O . LYS A 1 81 ? 25.703 3.292 39.536 1.00 76.12 81 LYS A O 1
ATOM 659 N N . LEU A 1 82 ? 27.949 3.298 39.491 1.00 72.38 82 LEU A N 1
ATOM 660 C CA . LEU A 1 82 ? 28.106 1.872 39.818 1.00 72.38 82 LEU A CA 1
ATOM 661 C C . LEU A 1 82 ? 27.355 1.476 41.106 1.00 72.38 82 LEU A C 1
ATOM 663 O O . LEU A 1 82 ? 26.906 0.341 41.231 1.00 72.38 82 LEU A O 1
ATOM 667 N N . SER A 1 83 ? 27.181 2.419 42.039 1.00 74.31 83 SER A N 1
ATOM 668 C CA . SER A 1 83 ? 26.398 2.254 43.270 1.00 74.31 83 SER A CA 1
ATOM 669 C C . SER A 1 83 ? 24.970 1.773 43.017 1.00 74.31 83 SER A C 1
ATOM 671 O O . SER A 1 83 ? 24.490 0.901 43.739 1.00 74.31 83 SER A O 1
ATOM 673 N N . ASP A 1 84 ? 24.327 2.270 41.963 1.00 75.12 84 ASP A N 1
ATOM 674 C CA . ASP A 1 84 ? 22.896 2.069 41.722 1.00 75.12 84 ASP A CA 1
ATOM 675 C C . ASP A 1 84 ? 22.633 0.657 41.179 1.00 75.12 84 ASP A C 1
ATOM 677 O O . ASP A 1 84 ? 21.627 0.028 41.503 1.00 75.12 84 ASP A O 1
ATOM 681 N N . LEU A 1 85 ? 23.593 0.116 40.421 1.00 75.69 85 LEU A N 1
ATOM 682 C CA . LEU A 1 85 ? 23.570 -1.257 39.909 1.00 75.69 85 LEU A CA 1
ATOM 683 C C . LEU A 1 85 ? 23.852 -2.289 41.005 1.00 75.69 85 LEU A C 1
ATOM 685 O O . LEU A 1 85 ? 23.331 -3.400 40.968 1.00 75.69 85 LEU A O 1
ATOM 689 N N . THR A 1 86 ? 24.680 -1.935 41.991 1.00 74.81 86 THR A N 1
ATOM 690 C CA . THR A 1 86 ? 25.108 -2.886 43.031 1.00 74.81 86 THR A CA 1
ATOM 691 C C . THR A 1 86 ? 24.045 -3.147 44.101 1.00 74.81 86 THR A C 1
ATOM 693 O O . THR A 1 86 ? 24.249 -4.006 44.954 1.00 74.81 86 THR A O 1
ATOM 696 N N . GLY A 1 87 ? 22.913 -2.427 44.092 1.00 71.88 87 GLY A N 1
ATOM 697 C CA . GLY A 1 87 ? 21.839 -2.580 45.085 1.00 71.88 87 GLY A CA 1
ATOM 698 C C . GLY A 1 87 ? 22.233 -2.177 46.515 1.00 71.88 87 GLY A C 1
ATOM 699 O O . GLY A 1 87 ? 21.401 -2.224 47.421 1.00 71.88 87 GLY A O 1
ATOM 700 N N . VAL A 1 88 ? 23.485 -1.749 46.714 1.00 71.19 88 VAL A N 1
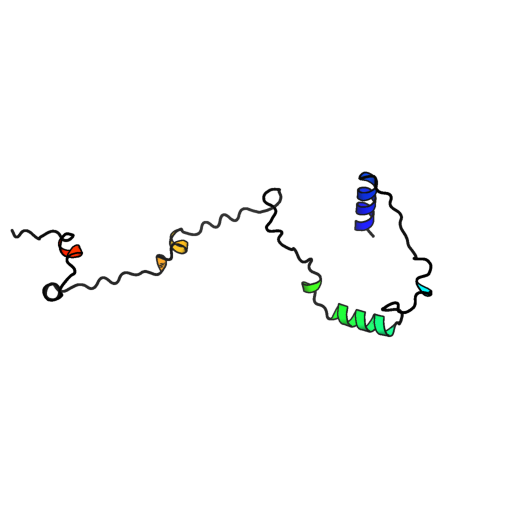ATOM 701 C CA . VAL A 1 88 ? 24.072 -1.364 48.005 1.00 71.19 88 VAL A CA 1
ATOM 702 C C . VAL A 1 88 ? 23.501 -0.039 48.510 1.00 71.19 88 VAL A C 1
ATOM 704 O O . VAL A 1 88 ? 23.460 0.175 49.718 1.00 71.19 88 VAL A O 1
ATOM 707 N N . ASP A 1 89 ? 22.976 0.810 47.620 1.00 72.62 89 ASP A N 1
ATOM 708 C CA . ASP A 1 89 ? 22.441 2.139 47.959 1.00 72.62 89 ASP A CA 1
ATOM 709 C C . ASP A 1 89 ? 21.291 2.096 48.992 1.00 72.62 89 ASP A C 1
ATOM 711 O O . ASP A 1 89 ? 21.028 3.062 49.701 1.00 72.62 89 ASP A O 1
ATOM 715 N N . LYS A 1 90 ? 20.634 0.937 49.152 1.00 69.81 90 LYS A N 1
ATOM 716 C CA . LYS A 1 90 ? 19.539 0.732 50.117 1.00 69.81 90 LYS A CA 1
ATOM 717 C C . LYS A 1 90 ? 19.980 0.139 51.462 1.00 69.81 90 LYS A C 1
ATOM 719 O O . LYS A 1 90 ? 19.137 -0.063 52.336 1.00 69.81 90 LYS A O 1
ATOM 724 N N . MET A 1 91 ? 21.267 -0.163 51.658 1.00 75.25 91 MET A N 1
ATOM 725 C CA . MET A 1 91 ? 21.774 -0.758 52.900 1.00 75.25 91 MET A CA 1
ATOM 726 C C . MET A 1 91 ? 22.359 0.306 53.836 1.00 75.25 91 MET A C 1
ATOM 728 O O . MET A 1 91 ? 23.553 0.591 53.812 1.00 75.25 91 MET A O 1
ATOM 732 N N . ALA A 1 92 ? 21.532 0.849 54.729 1.00 75.50 92 ALA A N 1
ATOM 733 C CA . ALA A 1 92 ? 22.012 1.619 55.874 1.00 75.50 92 ALA A CA 1
ATOM 734 C C . ALA A 1 92 ? 22.298 0.672 57.054 1.00 75.50 92 ALA A C 1
ATOM 736 O O . ALA A 1 92 ? 21.388 0.048 57.602 1.00 75.50 92 ALA A O 1
ATOM 737 N N . TYR A 1 93 ? 23.565 0.557 57.457 1.00 71.50 93 TYR A N 1
ATOM 738 C CA . TYR A 1 93 ? 23.943 -0.153 58.680 1.00 71.50 93 TYR A CA 1
ATOM 739 C C . TYR A 1 93 ? 23.558 0.688 59.905 1.00 71.50 93 TYR A C 1
ATOM 741 O O . TYR A 1 93 ? 24.098 1.770 60.119 1.00 71.50 93 TYR A O 1
ATOM 749 N N . LEU A 1 94 ? 22.647 0.178 60.735 1.00 79.12 94 LEU A N 1
ATOM 750 C CA . LEU A 1 94 ? 22.389 0.728 62.065 1.00 79.12 94 LEU A CA 1
ATOM 751 C C . LEU A 1 94 ? 23.432 0.173 63.037 1.00 79.12 94 LEU A C 1
ATOM 753 O O . LEU A 1 94 ? 23.327 -0.966 63.498 1.00 79.12 94 LEU A O 1
ATOM 757 N N . GLU A 1 95 ? 24.447 0.971 63.360 1.00 73.56 95 GLU A N 1
ATOM 758 C CA . GLU A 1 95 ? 25.314 0.657 64.490 1.00 73.56 95 GLU A CA 1
ATOM 759 C C . GLU A 1 95 ? 24.574 0.930 65.807 1.00 73.56 95 GLU A C 1
ATOM 761 O O . GLU A 1 95 ? 24.327 2.067 66.206 1.00 73.56 95 GLU A O 1
ATOM 766 N N . TYR A 1 96 ? 24.209 -0.131 66.524 1.00 69.88 96 TYR A N 1
ATOM 767 C CA . TYR A 1 96 ? 23.811 0.017 67.918 1.00 69.88 96 TYR A CA 1
ATOM 768 C C . TYR A 1 96 ? 25.058 0.332 68.749 1.00 69.88 96 TYR A C 1
ATOM 770 O O . TYR A 1 96 ? 26.006 -0.458 68.791 1.00 69.88 96 TYR A O 1
ATOM 778 N N . LYS A 1 97 ? 25.047 1.470 69.457 1.00 61.66 97 LYS A N 1
ATOM 779 C CA . LYS A 1 97 ? 25.990 1.746 70.551 1.00 61.66 97 LYS A CA 1
ATOM 780 C C . LYS A 1 97 ? 25.788 0.700 71.645 1.00 61.66 97 LYS A C 1
ATOM 782 O O . LYS A 1 97 ? 24.956 0.831 72.536 1.00 61.66 97 LYS A O 1
ATOM 787 N N . ASP A 1 98 ? 26.552 -0.370 71.527 1.00 54.00 98 ASP A N 1
ATOM 788 C CA . ASP A 1 98 ? 26.527 -1.525 72.405 1.00 54.00 98 ASP A CA 1
ATOM 789 C C . ASP A 1 98 ? 27.194 -1.153 73.740 1.00 54.00 98 ASP A C 1
ATOM 791 O O . ASP A 1 98 ? 28.418 -0.975 73.823 1.00 54.00 98 ASP A O 1
ATOM 795 N N . SER A 1 99 ? 26.362 -0.982 74.774 1.00 58.88 99 SER A N 1
ATOM 796 C CA . SER A 1 99 ? 26.801 -0.823 76.154 1.00 58.88 99 SER A CA 1
ATOM 797 C C . SER A 1 99 ? 27.548 -2.093 76.566 1.00 58.88 99 SER A C 1
ATOM 799 O O . SER A 1 99 ? 27.060 -3.217 76.457 1.00 58.88 99 SER A O 1
ATOM 801 N N . SER A 1 100 ? 28.783 -1.921 77.030 1.00 57.81 100 SER A N 1
ATOM 802 C CA . SER A 1 100 ? 29.760 -2.990 77.293 1.00 57.81 100 SER A CA 1
ATOM 803 C C . SER A 1 100 ? 29.291 -4.104 78.247 1.00 57.81 100 SER A C 1
ATOM 805 O O . SER A 1 100 ? 29.968 -5.126 78.361 1.00 57.81 100 SER A O 1
ATOM 807 N N . ALA A 1 101 ? 28.134 -3.944 78.894 1.00 56.69 101 ALA A N 1
ATOM 808 C CA . ALA A 1 101 ? 27.527 -4.898 79.811 1.00 56.69 101 ALA A CA 1
ATOM 809 C C . ALA A 1 101 ? 26.684 -6.007 79.138 1.00 56.69 101 ALA A C 1
ATOM 811 O O . ALA A 1 101 ? 26.489 -7.048 79.764 1.00 56.69 101 ALA A O 1
ATOM 812 N N . LEU A 1 102 ? 26.212 -5.852 77.888 1.00 56.34 102 LEU A N 1
ATOM 813 C CA . LEU A 1 102 ? 25.436 -6.910 77.201 1.00 56.34 102 LEU A CA 1
ATOM 814 C C . LEU A 1 102 ? 26.298 -7.899 76.397 1.00 56.34 102 LEU A C 1
ATOM 816 O O . LEU A 1 102 ? 25.902 -9.048 76.186 1.00 56.34 102 LEU A O 1
ATOM 820 N N . ARG A 1 103 ? 27.516 -7.508 76.008 1.00 56.66 103 ARG A N 1
ATOM 821 C CA . ARG A 1 103 ? 28.428 -8.341 75.200 1.00 56.66 103 ARG A CA 1
ATOM 822 C C . ARG A 1 103 ? 28.919 -9.615 75.876 1.00 56.66 103 ARG A C 1
ATOM 824 O O . ARG A 1 103 ? 29.386 -10.511 75.168 1.00 56.66 103 ARG A O 1
ATOM 831 N N . THR A 1 104 ? 28.874 -9.683 77.203 1.00 58.00 104 THR A N 1
ATOM 832 C CA . THR A 1 104 ? 29.434 -10.782 78.003 1.00 58.00 104 THR A CA 1
ATOM 833 C C . THR A 1 104 ? 28.437 -11.907 78.285 1.00 58.00 104 THR A C 1
ATOM 835 O O . THR A 1 104 ? 28.868 -12.980 78.699 1.00 58.00 104 THR A O 1
ATOM 838 N N . LYS A 1 105 ? 27.132 -11.720 78.020 1.00 56.47 105 LYS A N 1
ATOM 839 C CA . LYS A 1 105 ? 26.094 -12.739 78.285 1.00 56.47 105 LYS A CA 1
ATOM 840 C C . LYS A 1 105 ? 25.576 -13.494 77.058 1.00 56.47 105 LYS A C 1
ATOM 842 O O . LYS A 1 105 ? 24.894 -14.500 77.230 1.00 56.47 105 LYS A O 1
ATOM 847 N N . MET A 1 106 ? 25.912 -13.083 75.834 1.00 60.81 106 MET A N 1
ATOM 848 C CA . MET A 1 106 ? 25.490 -13.818 74.635 1.00 60.81 106 MET A CA 1
ATOM 849 C C . MET A 1 106 ? 26.560 -14.824 74.195 1.00 60.81 106 MET A C 1
ATOM 851 O O . MET A 1 106 ? 27.701 -14.452 73.913 1.00 60.81 106 MET A O 1
ATOM 855 N N . LYS A 1 107 ? 26.193 -16.112 74.130 1.00 63.28 107 LYS A N 1
ATOM 856 C CA . LYS A 1 107 ? 27.049 -17.180 73.590 1.00 63.28 107 LYS A CA 1
ATOM 857 C C . LYS A 1 107 ? 27.300 -16.907 72.104 1.00 63.28 107 LYS A C 1
ATOM 859 O O . LYS A 1 107 ? 26.417 -17.117 71.280 1.00 63.28 107 LYS A O 1
ATOM 864 N N . ARG A 1 108 ? 28.493 -16.415 71.761 1.00 62.25 108 ARG A N 1
ATOM 865 C CA . ARG A 1 108 ? 28.899 -16.202 70.363 1.00 62.25 108 ARG A CA 1
ATOM 866 C C . ARG A 1 108 ? 29.472 -17.479 69.762 1.00 62.25 108 ARG A C 1
ATOM 868 O O . ARG A 1 108 ? 30.099 -18.277 70.458 1.00 62.25 108 ARG A O 1
ATOM 875 N N . HIS A 1 109 ? 29.290 -17.629 68.456 1.00 74.19 109 HIS A N 1
ATOM 876 C CA . HIS A 1 109 ? 29.822 -18.746 67.686 1.00 74.19 109 HIS A CA 1
ATOM 877 C C . HIS A 1 109 ? 31.365 -18.744 67.689 1.00 74.19 109 HIS A C 1
ATOM 879 O O . HIS A 1 109 ? 31.992 -17.683 67.619 1.00 74.19 109 HIS A O 1
ATOM 885 N N . ALA A 1 110 ? 31.983 -19.928 67.763 1.00 72.94 110 ALA A N 1
ATOM 886 C CA . ALA A 1 110 ? 33.425 -20.100 67.994 1.00 72.94 110 ALA A CA 1
ATOM 887 C C . ALA A 1 110 ? 34.315 -19.406 66.944 1.00 72.94 110 ALA A C 1
ATOM 889 O O . ALA A 1 110 ? 35.401 -18.925 67.269 1.00 72.94 110 ALA A O 1
ATOM 890 N N . LEU A 1 111 ? 33.821 -19.292 65.708 1.00 67.25 111 LEU A N 1
ATOM 891 C CA . LEU A 1 111 ? 34.519 -18.641 64.597 1.00 67.25 111 LEU A CA 1
ATOM 892 C C . LEU A 1 111 ? 34.773 -17.142 64.841 1.00 67.25 111 LEU A C 1
ATOM 894 O O . LEU A 1 111 ? 35.835 -16.635 64.494 1.00 67.25 111 LEU A O 1
ATOM 898 N N . PHE A 1 112 ? 33.863 -16.439 65.523 1.00 65.56 112 PHE A N 1
ATOM 899 C CA . PHE A 1 112 ? 33.982 -14.992 65.762 1.00 65.56 112 PHE A CA 1
ATOM 900 C C . PHE A 1 112 ? 34.809 -14.637 67.003 1.00 65.56 112 PHE A C 1
ATOM 902 O O . PHE A 1 112 ? 35.038 -13.462 67.286 1.00 65.56 112 PHE A O 1
ATOM 909 N N . LYS A 1 113 ? 35.280 -15.638 67.758 1.00 63.72 113 LYS A N 1
ATOM 910 C CA . LYS A 1 113 ? 36.116 -15.423 68.948 1.00 63.72 113 LYS A CA 1
ATOM 911 C C . LYS A 1 113 ? 37.577 -15.129 68.589 1.00 63.72 113 LYS A C 1
ATOM 913 O O . LYS A 1 113 ? 38.254 -14.460 69.358 1.00 63.72 113 LYS A O 1
ATOM 918 N N . LYS A 1 114 ? 38.046 -15.602 67.426 1.00 63.53 114 LYS A N 1
ATOM 919 C CA . LYS A 1 114 ? 39.422 -15.386 66.940 1.00 63.53 114 LYS A CA 1
ATOM 920 C C . LYS A 1 114 ? 39.632 -14.041 66.240 1.00 63.53 114 LYS A C 1
ATOM 922 O O . LYS A 1 114 ? 40.770 -13.610 66.128 1.00 63.53 114 LYS A O 1
ATOM 927 N N . LEU A 1 115 ? 38.562 -13.391 65.777 1.00 60.38 115 LEU A N 1
ATOM 928 C CA . LEU A 1 115 ? 38.662 -12.178 64.956 1.00 60.38 115 LEU A CA 1
ATOM 929 C C . LEU A 1 115 ? 38.674 -10.874 65.776 1.00 60.38 115 LEU A C 1
ATOM 931 O O . LEU A 1 115 ? 38.879 -9.803 65.218 1.00 60.38 115 LEU A O 1
ATOM 935 N N . LEU A 1 116 ? 38.461 -10.938 67.095 1.00 59.81 116 LEU A N 1
ATOM 936 C CA . LEU A 1 116 ? 38.524 -9.757 67.956 1.00 59.81 116 LEU A CA 1
ATOM 937 C C . LEU A 1 116 ? 39.858 -9.723 68.714 1.00 59.81 116 LEU A C 1
ATOM 939 O O . LEU A 1 116 ? 40.172 -10.694 69.406 1.00 59.81 116 LEU A O 1
ATOM 943 N N . PRO A 1 117 ? 40.627 -8.621 68.643 1.00 60.34 117 PRO A N 1
ATOM 944 C CA . PRO A 1 117 ? 41.861 -8.492 69.404 1.00 60.34 117 PRO A CA 1
ATOM 945 C C . PRO A 1 117 ? 41.554 -8.484 70.907 1.00 60.34 117 PRO A C 1
ATOM 947 O O . PRO A 1 117 ? 40.697 -7.736 71.389 1.00 60.34 117 PRO A O 1
ATOM 950 N N . SER A 1 118 ? 42.254 -9.327 71.668 1.00 53.53 118 SER A N 1
ATOM 951 C CA . SER A 1 118 ? 42.199 -9.311 73.128 1.00 53.53 118 SER A CA 1
ATOM 952 C C . SER A 1 118 ? 42.780 -7.992 73.632 1.00 53.53 118 SER A C 1
ATOM 954 O O . SER A 1 118 ? 43.978 -7.749 73.494 1.00 53.53 118 SER A O 1
ATOM 956 N N . LYS A 1 119 ? 41.935 -7.137 74.214 1.00 53.41 119 LYS A N 1
ATOM 957 C CA . LYS A 1 119 ? 42.352 -5.889 74.863 1.00 53.41 119 LYS A CA 1
ATOM 958 C C . LYS A 1 119 ? 43.350 -6.218 75.985 1.00 53.41 119 LYS A C 1
ATOM 960 O O . LYS A 1 119 ? 42.951 -6.760 77.016 1.00 53.41 119 LYS A O 1
ATOM 965 N N . GLN A 1 120 ? 44.634 -5.927 75.775 1.00 46.31 120 GLN A N 1
ATOM 966 C CA . GLN A 1 120 ? 45.636 -5.946 76.837 1.00 46.31 120 GLN A CA 1
ATOM 967 C C . GLN A 1 120 ? 45.379 -4.755 77.766 1.00 46.31 120 GLN A C 1
ATOM 969 O O . GLN A 1 120 ? 45.165 -3.635 77.304 1.00 46.31 120 GLN A O 1
ATOM 974 N N . LYS A 1 121 ? 45.313 -5.024 79.072 1.00 44.06 121 LYS A N 1
ATOM 975 C CA . LYS A 1 121 ? 45.220 -3.998 80.113 1.00 44.06 121 LYS A CA 1
ATOM 976 C C . LYS A 1 121 ? 46.610 -3.399 80.331 1.00 44.06 121 LYS A C 1
ATOM 978 O O . LYS A 1 121 ? 47.536 -4.154 80.615 1.00 44.06 121 LYS A O 1
ATOM 983 N N . SER A 1 122 ? 46.704 -2.076 80.264 1.00 37.81 122 SER A N 1
ATOM 984 C CA . SER A 1 122 ? 47.656 -1.253 81.012 1.00 37.81 122 SER A CA 1
ATOM 985 C C . SER A 1 122 ? 46.932 -0.013 81.506 1.00 37.81 122 SER A C 1
ATOM 987 O O . SER A 1 122 ? 45.915 0.354 80.873 1.00 37.81 122 SER A O 1
#